Protein AF-A0A7W1S9Y1-F1 (afdb_monomer_lite)

Structure (mmCIF, N/CA/C/O backbone):
data_AF-A0A7W1S9Y1-F1
#
_entry.id   AF-A0A7W1S9Y1-F1
#
loop_
_atom_site.group_PDB
_atom_site.id
_atom_site.type_symbol
_atom_site.label_atom_id
_atom_site.label_alt_id
_atom_site.label_comp_id
_atom_site.label_asym_id
_atom_site.label_entity_id
_atom_site.label_seq_id
_atom_site.pdbx_PDB_ins_code
_atom_site.Cartn_x
_atom_site.Cartn_y
_atom_site.Cartn_z
_atom_site.occupancy
_atom_site.B_iso_or_equiv
_atom_site.auth_seq_id
_atom_site.auth_comp_id
_atom_site.auth_asym_id
_atom_site.auth_atom_id
_atom_site.pdbx_PDB_model_num
ATOM 1 N N . MET A 1 1 ? -2.253 -10.897 -24.417 1.00 42.81 1 MET A N 1
ATOM 2 C CA . MET A 1 1 ? -2.066 -10.918 -22.951 1.00 42.81 1 MET A CA 1
ATOM 3 C C . MET A 1 1 ? -1.771 -12.359 -22.572 1.00 42.81 1 MET A C 1
ATOM 5 O O . MET A 1 1 ? -2.702 -13.146 -22.474 1.00 42.81 1 MET A O 1
ATOM 9 N N . ASN A 1 2 ? -0.495 -12.743 -22.496 1.00 48.94 2 ASN A N 1
ATOM 10 C CA . ASN A 1 2 ? -0.134 -14.096 -22.066 1.00 48.94 2 ASN A CA 1
ATOM 11 C C . ASN A 1 2 ? -0.454 -14.194 -20.573 1.00 48.94 2 ASN A C 1
ATOM 13 O O . ASN A 1 2 ? 0.008 -13.356 -19.801 1.00 48.94 2 ASN A O 1
ATOM 17 N N . GLY A 1 3 ? -1.317 -15.138 -20.197 1.00 55.81 3 GLY A N 1
ATOM 18 C CA . GLY A 1 3 ? -1.764 -15.305 -18.818 1.00 55.81 3 GLY A CA 1
ATOM 19 C C . GLY A 1 3 ? -0.576 -15.536 -17.891 1.00 55.81 3 GLY A C 1
ATOM 20 O O . GLY A 1 3 ? 0.259 -16.398 -18.161 1.00 55.81 3 GLY A O 1
ATOM 21 N N . LEU A 1 4 ? -0.503 -14.747 -16.819 1.00 62.75 4 LEU A N 1
ATOM 22 C CA . LEU A 1 4 ? 0.450 -14.940 -15.731 1.00 62.75 4 LEU A CA 1
ATOM 23 C C . LEU A 1 4 ? 0.306 -16.373 -15.212 1.00 62.75 4 LEU A C 1
ATOM 25 O O . LEU A 1 4 ? -0.732 -16.749 -14.668 1.00 62.75 4 LEU A O 1
ATOM 29 N N . THR A 1 5 ? 1.340 -17.184 -15.397 1.00 80.38 5 THR A N 1
ATOM 30 C CA . THR A 1 5 ? 1.395 -18.509 -14.777 1.00 80.38 5 THR A CA 1
ATOM 31 C C . THR A 1 5 ? 1.636 -18.348 -13.276 1.00 80.38 5 THR A C 1
ATOM 33 O O . THR A 1 5 ? 2.284 -17.397 -12.837 1.00 80.38 5 THR A O 1
ATOM 36 N N . LEU A 1 6 ? 1.133 -19.281 -12.464 1.00 75.25 6 LEU A N 1
ATOM 37 C CA . LEU A 1 6 ? 1.288 -19.251 -11.000 1.00 75.25 6 LEU A CA 1
ATOM 38 C C . LEU A 1 6 ? 2.767 -19.122 -10.586 1.00 75.25 6 LEU A C 1
ATOM 40 O O . LEU A 1 6 ? 3.103 -18.385 -9.661 1.00 75.25 6 LEU A O 1
ATOM 44 N N . GLN A 1 7 ? 3.659 -19.752 -11.354 1.00 78.44 7 GLN A N 1
ATOM 45 C CA . GLN A 1 7 ? 5.107 -19.660 -11.182 1.00 78.44 7 GLN A CA 1
ATOM 46 C C . GLN A 1 7 ? 5.647 -18.233 -11.393 1.00 78.44 7 GLN A C 1
ATOM 48 O O . GLN A 1 7 ? 6.516 -17.789 -10.646 1.00 78.44 7 GLN A O 1
ATOM 53 N N . GLN A 1 8 ? 5.119 -17.494 -12.376 1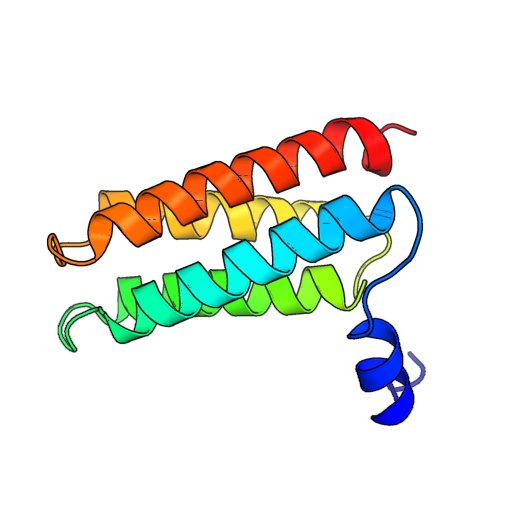.00 73.44 8 GLN A N 1
ATOM 54 C CA . GLN A 1 8 ? 5.502 -16.102 -12.637 1.00 73.44 8 GLN A CA 1
ATOM 55 C C . GLN A 1 8 ? 5.029 -15.173 -11.516 1.00 73.44 8 GLN A C 1
ATOM 57 O O . GLN A 1 8 ? 5.798 -14.327 -11.064 1.00 73.44 8 GLN A O 1
ATOM 62 N N . VAL A 1 9 ? 3.811 -15.382 -11.004 1.00 76.81 9 VAL A N 1
ATOM 63 C CA . VAL A 1 9 ? 3.291 -14.638 -9.844 1.00 76.81 9 VAL A CA 1
ATOM 64 C C . VAL A 1 9 ? 4.191 -14.852 -8.627 1.00 76.81 9 VAL A C 1
ATOM 66 O O . VAL A 1 9 ? 4.633 -13.886 -8.012 1.00 76.81 9 VAL A O 1
ATOM 69 N N . LEU A 1 10 ? 4.538 -16.107 -8.328 1.00 77.81 10 LEU A N 1
ATOM 70 C CA . LEU A 1 10 ? 5.474 -16.455 -7.254 1.00 77.81 10 LEU A CA 1
ATOM 71 C C . LEU A 1 10 ? 6.852 -15.811 -7.445 1.00 77.81 10 LEU A C 1
ATOM 73 O O . LEU A 1 10 ? 7.436 -15.326 -6.479 1.00 77.81 10 LEU A O 1
ATOM 77 N N . SER A 1 11 ? 7.358 -15.749 -8.678 1.00 77.44 11 SER A N 1
ATOM 78 C CA . SER A 1 11 ? 8.650 -15.113 -8.954 1.00 77.44 11 SER A CA 1
ATOM 79 C C . SER A 1 11 ? 8.624 -13.590 -8.772 1.00 77.44 11 SER A C 1
ATOM 81 O O . SER A 1 11 ? 9.583 -13.023 -8.259 1.00 77.44 11 SER A O 1
ATOM 83 N N . HIS A 1 12 ? 7.517 -12.921 -9.113 1.00 76.38 12 HIS A N 1
ATOM 84 C CA . HIS A 1 12 ? 7.346 -11.481 -8.881 1.00 76.38 12 HIS A CA 1
ATOM 85 C C . HIS A 1 12 ? 7.083 -11.146 -7.408 1.00 76.38 12 HIS A C 1
ATOM 87 O O . HIS A 1 12 ? 7.416 -10.049 -6.959 1.00 76.38 12 HIS A O 1
ATOM 93 N N . LEU A 1 13 ? 6.530 -12.092 -6.645 1.00 77.81 13 LEU A N 1
ATOM 94 C CA . LEU A 1 13 ? 6.390 -11.996 -5.191 1.00 77.81 13 LEU A CA 1
ATOM 95 C C . LEU A 1 13 ? 7.727 -12.162 -4.454 1.00 77.81 13 LEU A C 1
ATOM 97 O O . LEU A 1 13 ? 7.805 -11.852 -3.270 1.00 77.81 13 LEU A O 1
ATOM 101 N N . ALA A 1 14 ? 8.800 -12.611 -5.105 1.00 82.81 14 ALA A N 1
ATOM 102 C CA . ALA A 1 14 ? 10.114 -12.570 -4.478 1.00 82.81 14 ALA A CA 1
ATOM 103 C C . ALA A 1 14 ? 10.593 -11.106 -4.324 1.00 82.81 14 ALA A C 1
ATOM 105 O O . ALA A 1 14 ? 10.273 -10.245 -5.159 1.00 82.81 14 ALA A O 1
ATOM 106 N N . PRO A 1 15 ? 11.340 -10.778 -3.255 1.00 81.69 15 PRO A N 1
ATOM 107 C CA . PRO A 1 15 ? 11.979 -9.474 -3.135 1.00 81.69 15 PRO A CA 1
ATOM 108 C C . PRO A 1 15 ? 12.982 -9.275 -4.278 1.00 81.69 15 PRO A C 1
ATOM 110 O O . PRO A 1 15 ? 13.862 -10.104 -4.514 1.00 81.69 15 PRO A O 1
ATOM 113 N N . ARG A 1 16 ? 12.830 -8.164 -4.999 1.00 86.69 16 ARG A N 1
ATOM 114 C CA . ARG A 1 16 ? 13.715 -7.730 -6.082 1.00 86.69 16 ARG A CA 1
ATOM 115 C C . ARG A 1 16 ? 15.014 -7.174 -5.493 1.00 86.69 16 ARG A C 1
ATOM 117 O O . ARG A 1 16 ? 15.084 -6.824 -4.319 1.00 86.69 16 ARG A O 1
ATOM 124 N N . SER A 1 17 ? 16.059 -7.067 -6.309 1.00 85.25 17 SER A N 1
ATOM 125 C CA . SER A 1 17 ? 17.358 -6.522 -5.888 1.00 85.25 17 SER A CA 1
ATOM 126 C C . SER A 1 17 ? 17.517 -5.035 -6.239 1.00 85.25 17 SER A C 1
ATOM 128 O O . SER A 1 17 ? 16.817 -4.502 -7.103 1.00 85.25 17 SER A O 1
ATOM 130 N N . GLY A 1 18 ? 18.471 -4.361 -5.587 1.00 84.56 18 GLY A N 1
ATOM 131 C CA . GLY A 1 18 ? 18.805 -2.957 -5.852 1.00 84.56 18 GLY A CA 1
ATOM 132 C C . GLY A 1 18 ? 17.752 -1.978 -5.323 1.00 84.56 18 GLY A C 1
ATOM 133 O O . GLY A 1 18 ? 17.146 -2.217 -4.282 1.00 84.56 18 GLY A O 1
ATOM 134 N N . ILE A 1 19 ? 17.512 -0.877 -6.045 1.00 81.94 19 ILE A N 1
ATOM 135 C CA . ILE A 1 19 ? 16.533 0.150 -5.637 1.00 81.94 19 ILE A CA 1
ATOM 136 C C . ILE A 1 19 ? 15.095 -0.392 -5.566 1.00 81.94 19 ILE A C 1
ATOM 138 O O . ILE A 1 19 ? 14.284 0.088 -4.780 1.00 81.94 19 ILE A O 1
ATOM 142 N N . ASN A 1 20 ? 14.799 -1.459 -6.312 1.00 85.69 20 ASN A N 1
ATOM 143 C CA . ASN A 1 20 ? 13.495 -2.120 -6.296 1.00 85.69 20 ASN A CA 1
ATOM 144 C C . ASN A 1 20 ? 13.200 -2.838 -4.971 1.00 85.69 20 ASN A C 1
ATOM 146 O O . ASN A 1 20 ? 12.032 -3.010 -4.627 1.00 85.69 20 ASN A O 1
ATOM 150 N N . LEU A 1 21 ? 14.233 -3.195 -4.197 1.00 88.44 21 LEU A N 1
ATOM 151 C CA . LEU A 1 21 ? 14.062 -3.765 -2.859 1.00 88.44 21 LEU A CA 1
ATOM 152 C C . LEU A 1 21 ? 13.406 -2.762 -1.904 1.00 88.44 21 LEU A C 1
ATOM 154 O O . LEU A 1 21 ? 12.563 -3.136 -1.095 1.00 88.44 21 LEU A O 1
ATOM 158 N N . PHE A 1 22 ? 13.770 -1.482 -2.013 1.00 89.88 22 PHE A N 1
ATOM 159 C CA . PHE A 1 22 ? 13.177 -0.421 -1.201 1.00 89.88 22 PHE A CA 1
ATOM 160 C C . PHE A 1 22 ? 11.669 -0.302 -1.464 1.00 89.88 22 PHE A C 1
ATOM 162 O O . PHE A 1 22 ? 10.878 -0.273 -0.522 1.00 89.88 22 PHE A O 1
ATOM 169 N N . TYR A 1 23 ? 11.265 -0.320 -2.739 1.00 91.25 23 TYR A N 1
ATOM 170 C CA . TYR A 1 23 ? 9.852 -0.327 -3.123 1.00 91.25 23 TYR A CA 1
ATOM 171 C C . TYR A 1 23 ? 9.122 -1.576 -2.625 1.00 91.25 23 TYR A C 1
ATOM 173 O O . TYR A 1 23 ? 8.006 -1.461 -2.126 1.00 91.25 23 TYR A O 1
ATOM 181 N N . ASP A 1 24 ? 9.750 -2.751 -2.706 1.00 92.94 24 ASP A N 1
ATOM 182 C CA . ASP A 1 24 ? 9.162 -4.002 -2.219 1.00 92.94 24 ASP A CA 1
ATOM 183 C C . ASP A 1 24 ? 8.922 -3.986 -0.709 1.00 92.94 24 ASP A C 1
ATOM 185 O O . ASP A 1 24 ? 7.847 -4.373 -0.257 1.00 92.94 24 ASP A O 1
ATOM 189 N N . ILE A 1 25 ? 9.885 -3.491 0.074 1.00 93.44 25 ILE A N 1
ATOM 190 C CA . ILE A 1 25 ? 9.738 -3.359 1.529 1.00 93.44 25 ILE A CA 1
ATOM 191 C C . ILE A 1 25 ? 8.563 -2.436 1.863 1.00 93.44 25 ILE A C 1
ATOM 193 O O . ILE A 1 25 ? 7.727 -2.792 2.693 1.00 93.44 25 ILE A O 1
ATOM 197 N N . LEU A 1 26 ? 8.463 -1.279 1.202 1.00 94.75 26 LEU A N 1
ATOM 198 C CA . LEU A 1 26 ? 7.345 -0.359 1.411 1.00 94.75 26 LEU A CA 1
ATOM 199 C C . LEU A 1 26 ? 6.004 -1.002 1.048 1.00 94.75 26 LEU A C 1
ATOM 201 O O . LEU A 1 26 ? 5.070 -0.923 1.841 1.00 94.75 26 LEU A O 1
ATOM 205 N N . LEU A 1 27 ? 5.916 -1.679 -0.101 1.00 95.56 27 LEU A N 1
ATOM 206 C CA . LEU A 1 27 ? 4.696 -2.368 -0.531 1.00 95.56 27 LEU A CA 1
ATOM 207 C C . LEU A 1 27 ? 4.263 -3.448 0.462 1.00 95.56 27 LEU A C 1
ATOM 209 O O . LEU A 1 27 ? 3.075 -3.546 0.763 1.00 95.56 27 LEU A O 1
ATOM 213 N N . TYR A 1 28 ? 5.201 -4.224 1.012 1.00 95.25 28 TYR A N 1
ATOM 214 C CA . TYR A 1 28 ? 4.875 -5.222 2.030 1.00 95.25 28 TYR A CA 1
ATOM 215 C C . TYR A 1 28 ? 4.382 -4.599 3.331 1.00 95.25 28 TYR A C 1
ATOM 217 O O . TYR A 1 28 ? 3.421 -5.100 3.914 1.00 95.25 28 TYR A O 1
ATOM 225 N N . LEU A 1 29 ? 4.997 -3.501 3.777 1.00 96.31 29 LEU A N 1
ATOM 226 C CA . LEU A 1 29 ? 4.542 -2.795 4.972 1.00 96.31 29 LEU A CA 1
ATOM 227 C C . LEU A 1 29 ? 3.137 -2.219 4.779 1.00 96.31 29 LEU A C 1
ATOM 229 O O . LEU A 1 29 ? 2.286 -2.430 5.639 1.00 96.31 29 LEU A O 1
ATOM 233 N N . ILE A 1 30 ? 2.881 -1.554 3.648 1.00 96.62 30 ILE A N 1
ATOM 234 C CA . ILE A 1 30 ? 1.560 -1.005 3.305 1.00 96.62 30 ILE A CA 1
ATOM 235 C C . ILE A 1 30 ? 0.521 -2.128 3.279 1.00 96.62 30 ILE A C 1
ATOM 237 O O . ILE A 1 30 ? -0.485 -2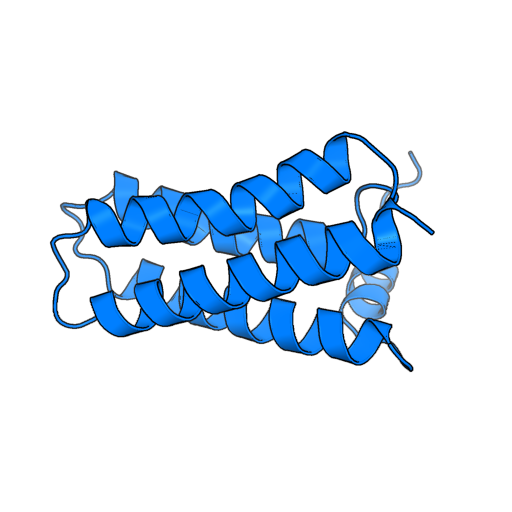.052 3.977 1.00 96.62 30 ILE A O 1
ATOM 241 N N . PHE A 1 31 ? 0.805 -3.218 2.560 1.00 97.00 31 PHE A N 1
ATOM 242 C CA . PHE A 1 31 ? -0.092 -4.367 2.457 1.00 97.00 31 PHE A CA 1
ATOM 243 C C . PHE A 1 31 ? -0.463 -4.954 3.825 1.00 97.00 31 PHE A C 1
ATOM 245 O O . PHE A 1 31 ? -1.643 -5.152 4.117 1.00 97.00 31 PHE A O 1
ATOM 252 N N . ILE A 1 32 ? 0.529 -5.220 4.681 1.00 96.75 32 ILE A N 1
ATOM 253 C CA . ILE A 1 32 ? 0.286 -5.800 6.008 1.00 96.75 32 ILE A CA 1
ATOM 254 C C . ILE A 1 32 ? -0.494 -4.818 6.887 1.00 96.75 32 ILE A C 1
ATOM 256 O O . ILE A 1 32 ? -1.438 -5.226 7.564 1.00 96.75 32 ILE A O 1
ATOM 260 N N . LEU A 1 33 ? -0.133 -3.534 6.880 1.00 95.88 33 LEU A N 1
ATOM 261 C CA . LEU A 1 33 ? -0.810 -2.525 7.693 1.00 95.88 33 LEU A CA 1
ATOM 262 C C . LEU A 1 33 ? -2.260 -2.324 7.259 1.00 95.88 33 LEU A C 1
ATOM 264 O O . LEU A 1 33 ? -3.135 -2.280 8.121 1.00 95.88 33 LEU A O 1
ATOM 268 N N . ASP A 1 34 ? -2.528 -2.262 5.956 1.00 95.38 34 ASP A N 1
ATOM 269 C CA . ASP A 1 34 ? -3.882 -2.131 5.423 1.00 95.38 34 ASP A CA 1
ATOM 270 C C . ASP A 1 34 ? -4.728 -3.371 5.714 1.00 95.38 34 ASP A C 1
ATOM 272 O O . ASP A 1 34 ? -5.898 -3.236 6.073 1.00 95.38 34 ASP A O 1
ATOM 276 N N . LEU A 1 35 ? -4.143 -4.574 5.667 1.00 95.62 35 LEU A N 1
ATOM 277 C CA . LEU A 1 35 ? -4.832 -5.794 6.091 1.00 95.62 35 LEU A CA 1
ATOM 278 C C . LEU A 1 35 ? -5.166 -5.779 7.584 1.00 95.62 35 LEU A C 1
ATOM 280 O O . LEU A 1 35 ? -6.312 -6.027 7.959 1.00 95.62 35 LEU A O 1
ATOM 284 N N . VAL A 1 36 ? -4.197 -5.474 8.450 1.00 93.94 36 VAL A N 1
ATOM 285 C CA . VAL A 1 36 ? -4.440 -5.407 9.900 1.00 93.94 36 VAL A CA 1
ATOM 286 C C . VAL A 1 36 ? -5.473 -4.324 10.213 1.00 93.94 36 VAL A C 1
ATOM 288 O O . VAL A 1 36 ? -6.370 -4.531 11.032 1.00 93.94 36 VAL A O 1
ATOM 291 N N . PHE A 1 37 ? -5.397 -3.181 9.536 1.00 92.88 37 PHE A N 1
ATOM 292 C CA . PHE A 1 37 ? -6.338 -2.086 9.711 1.00 92.88 37 PHE A CA 1
ATOM 293 C C . PHE A 1 37 ? -7.745 -2.437 9.214 1.00 92.88 37 PHE A C 1
ATOM 295 O O . PHE A 1 37 ? -8.715 -2.082 9.888 1.00 92.88 37 PHE A O 1
ATOM 302 N N . MET A 1 38 ? -7.856 -3.168 8.099 1.00 94.31 38 MET A N 1
ATOM 303 C CA . MET A 1 38 ? -9.104 -3.714 7.558 1.00 94.31 38 MET A CA 1
ATOM 304 C C . MET A 1 38 ? -9.766 -4.667 8.558 1.00 94.31 38 MET A C 1
ATOM 306 O O . MET A 1 38 ? -10.928 -4.467 8.906 1.00 94.31 38 MET A O 1
ATOM 310 N N . PHE A 1 39 ? -9.031 -5.662 9.063 1.00 93.25 39 PHE A N 1
ATOM 311 C CA . PHE A 1 39 ? -9.555 -6.619 10.045 1.00 93.25 39 PHE A CA 1
ATOM 312 C C . PHE A 1 39 ? -9.834 -5.987 11.416 1.00 93.25 39 PHE A C 1
ATOM 314 O O . PHE A 1 39 ? -10.629 -6.511 12.191 1.00 93.25 39 PHE A O 1
ATOM 321 N N . GLY A 1 40 ? -9.210 -4.846 11.716 1.00 90.44 40 GLY A N 1
ATOM 322 C CA . GLY A 1 40 ? -9.472 -4.062 12.919 1.00 90.44 40 GLY A CA 1
ATOM 323 C C . GLY A 1 40 ? -10.730 -3.186 12.860 1.00 90.44 40 GLY A C 1
ATOM 324 O O . GLY A 1 40 ? -11.101 -2.591 13.878 1.00 90.44 40 GLY A O 1
ATOM 325 N N . GLN A 1 41 ? -11.381 -3.056 11.698 1.00 90.19 41 GLN A N 1
ATOM 326 C CA . GLN A 1 41 ? -12.644 -2.325 11.583 1.00 90.19 41 GLN A CA 1
ATOM 327 C C . GLN A 1 41 ? -13.807 -3.133 12.180 1.00 90.19 41 GLN A C 1
ATOM 329 O O . GLN A 1 41 ? -13.827 -4.356 12.156 1.00 90.19 41 GLN A O 1
ATOM 334 N N . SER A 1 42 ? -14.816 -2.432 12.703 1.00 84.88 42 SER A N 1
ATOM 335 C CA . SER A 1 42 ? -16.078 -3.053 13.135 1.00 84.88 42 SER A CA 1
ATOM 336 C C . SER A 1 42 ? -16.990 -3.304 11.932 1.00 84.88 42 SER A C 1
ATOM 338 O O . SER A 1 42 ? -17.025 -2.471 11.029 1.00 84.88 42 SER A O 1
ATOM 340 N N . ASP A 1 43 ? -17.809 -4.359 11.977 1.00 78.12 43 ASP A N 1
ATOM 341 C CA . ASP A 1 43 ? -18.769 -4.747 10.924 1.00 78.12 43 ASP A CA 1
ATOM 342 C C . ASP A 1 43 ? -19.680 -3.609 10.432 1.00 78.12 43 ASP A C 1
ATOM 344 O O . ASP A 1 43 ? -20.110 -3.592 9.281 1.00 78.12 43 ASP A O 1
ATOM 348 N N . LYS A 1 44 ? -19.939 -2.604 11.280 1.00 83.19 44 LYS A N 1
ATOM 349 C CA . LYS A 1 44 ? -20.743 -1.416 10.939 1.00 83.19 44 LYS A CA 1
ATOM 350 C C . LYS A 1 44 ? -20.029 -0.427 10.009 1.00 83.19 44 LYS A C 1
ATOM 352 O O . LYS A 1 44 ? -20.642 0.547 9.581 1.00 83.19 44 LYS A O 1
ATOM 357 N N . GLN A 1 45 ? -18.740 -0.621 9.741 1.00 88.06 45 GLN A N 1
ATOM 358 C CA . GLN A 1 45 ? -17.919 0.257 8.910 1.00 88.06 45 GLN A CA 1
ATOM 359 C C . GLN A 1 45 ? -17.488 -0.444 7.617 1.00 88.06 45 GLN A C 1
ATOM 361 O O . GLN A 1 45 ? -16.341 -0.377 7.199 1.00 88.06 45 GLN A O 1
ATOM 366 N N . THR A 1 46 ? -18.427 -1.102 6.941 1.00 90.31 46 THR A N 1
ATOM 367 C CA . THR A 1 46 ? -18.155 -1.871 5.717 1.00 90.31 46 THR A CA 1
ATOM 368 C C . THR A 1 46 ? -17.412 -1.061 4.650 1.00 90.31 46 THR A C 1
ATOM 370 O O . THR A 1 46 ? -16.510 -1.583 4.005 1.00 90.31 46 THR A O 1
ATOM 373 N N . ILE A 1 47 ? -17.729 0.231 4.496 1.00 92.19 47 ILE A N 1
ATOM 374 C CA . ILE A 1 47 ? -17.045 1.110 3.534 1.00 92.19 47 ILE A CA 1
ATOM 375 C C . ILE A 1 47 ? -15.558 1.264 3.883 1.00 92.19 47 ILE A C 1
ATOM 377 O O . ILE A 1 47 ? -14.716 1.145 2.996 1.00 92.19 47 ILE A O 1
ATOM 381 N N . THR A 1 48 ? -15.210 1.482 5.158 1.00 92.44 48 THR A N 1
ATOM 382 C CA . THR A 1 48 ? -13.801 1.620 5.565 1.00 92.44 48 THR A CA 1
ATOM 383 C C . THR A 1 48 ? -13.046 0.315 5.390 1.00 92.44 48 THR A C 1
ATOM 385 O O . THR A 1 48 ? -11.914 0.333 4.915 1.00 92.44 48 THR A O 1
ATOM 388 N N . THR A 1 49 ? -13.689 -0.810 5.703 1.00 93.81 49 THR A N 1
ATOM 389 C CA . THR A 1 49 ? -13.141 -2.149 5.481 1.00 93.81 49 THR A CA 1
ATOM 390 C C . THR A 1 49 ? -12.855 -2.388 3.999 1.00 93.81 49 THR A C 1
ATOM 392 O O . THR A 1 49 ? -11.747 -2.783 3.651 1.00 93.81 49 THR A O 1
ATOM 395 N N . ILE A 1 50 ? -13.810 -2.091 3.111 1.00 94.44 50 ILE A N 1
ATOM 396 C CA . ILE A 1 50 ? -13.638 -2.270 1.662 1.00 94.44 50 ILE A CA 1
ATOM 397 C C . ILE A 1 50 ? -12.526 -1.369 1.126 1.00 94.44 50 ILE A C 1
ATOM 399 O O . ILE A 1 50 ? -11.717 -1.818 0.325 1.00 94.44 50 ILE A O 1
ATOM 403 N N . MET A 1 51 ? -12.458 -0.112 1.560 1.00 95.12 51 MET A N 1
ATOM 404 C CA . MET A 1 51 ? -11.426 0.818 1.097 1.00 95.12 51 MET A CA 1
ATOM 405 C C . MET A 1 51 ? -10.025 0.426 1.588 1.00 95.12 51 MET A C 1
ATOM 407 O O . MET A 1 51 ? -9.080 0.503 0.808 1.00 95.12 51 MET A O 1
ATOM 411 N N . ALA A 1 52 ? -9.888 -0.038 2.836 1.00 94.44 52 ALA A N 1
ATOM 412 C CA . ALA A 1 52 ? -8.624 -0.565 3.358 1.00 94.44 52 ALA A CA 1
ATOM 413 C C . ALA A 1 52 ? -8.210 -1.852 2.623 1.00 94.44 52 ALA A C 1
ATOM 415 O O . ALA A 1 52 ? -7.075 -1.974 2.173 1.00 94.44 52 ALA A O 1
ATOM 416 N N . GLY A 1 53 ? -9.151 -2.774 2.398 1.00 95.62 53 GLY A N 1
ATOM 417 C CA . GLY A 1 53 ? -8.914 -3.963 1.576 1.00 95.62 53 GLY A CA 1
ATOM 418 C C . GLY A 1 53 ? -8.566 -3.624 0.124 1.00 95.62 53 GLY A C 1
ATOM 419 O O . GLY A 1 53 ? -7.713 -4.270 -0.477 1.00 95.62 53 GLY A O 1
ATOM 420 N N . GLY A 1 54 ? -9.172 -2.574 -0.429 1.00 96.50 54 GLY A N 1
ATOM 421 C CA . GLY A 1 54 ? -8.856 -2.040 -1.750 1.00 96.50 54 GLY A CA 1
ATOM 422 C C . GLY A 1 54 ? -7.430 -1.500 -1.829 1.00 96.50 54 GLY A C 1
ATOM 423 O O . GLY A 1 54 ? -6.725 -1.806 -2.785 1.00 96.50 54 GLY A O 1
ATOM 424 N N . ALA A 1 55 ? -6.973 -0.763 -0.815 1.00 96.69 55 ALA A N 1
ATOM 425 C CA . ALA A 1 55 ? -5.590 -0.298 -0.727 1.00 96.69 55 ALA A CA 1
ATOM 426 C C . ALA A 1 55 ? -4.596 -1.474 -0.664 1.00 96.69 55 ALA A C 1
ATOM 428 O O . ALA A 1 55 ? -3.647 -1.515 -1.448 1.00 96.69 55 ALA A O 1
ATOM 429 N N . ALA A 1 56 ? -4.891 -2.493 0.152 1.00 97.06 56 ALA A N 1
ATOM 430 C CA . ALA A 1 56 ? -4.105 -3.726 0.200 1.00 97.06 56 ALA A CA 1
ATOM 431 C C . ALA A 1 56 ? -4.078 -4.451 -1.162 1.00 97.06 56 ALA A C 1
ATOM 433 O O . ALA A 1 56 ? -3.024 -4.898 -1.615 1.00 97.06 56 ALA A O 1
ATOM 434 N N . ALA A 1 57 ? -5.212 -4.535 -1.861 1.00 96.69 57 ALA A N 1
ATOM 435 C CA . ALA A 1 57 ? -5.274 -5.130 -3.194 1.00 96.69 57 ALA A CA 1
ATOM 436 C C . ALA A 1 57 ? -4.445 -4.335 -4.219 1.00 96.69 57 ALA A C 1
ATOM 438 O O . ALA A 1 57 ? -3.733 -4.931 -5.028 1.00 96.69 57 ALA A O 1
ATOM 439 N N . LEU A 1 58 ? -4.480 -3.000 -4.165 1.00 96.88 58 LEU A N 1
ATOM 440 C CA . LEU A 1 58 ? -3.652 -2.145 -5.019 1.00 96.88 58 LEU A CA 1
ATOM 441 C C . LEU A 1 58 ? -2.156 -2.327 -4.739 1.00 96.88 58 LEU A C 1
ATOM 443 O O . LEU A 1 58 ? -1.380 -2.344 -5.690 1.00 96.88 58 LEU A O 1
ATOM 447 N N . ALA A 1 59 ? -1.752 -2.549 -3.485 1.00 96.00 59 ALA A N 1
ATOM 448 C CA . ALA A 1 59 ? -0.364 -2.873 -3.150 1.00 96.00 59 ALA A CA 1
ATOM 449 C C . ALA A 1 59 ? 0.104 -4.175 -3.824 1.00 96.00 59 ALA A C 1
ATOM 451 O O . ALA A 1 59 ? 1.219 -4.243 -4.345 1.00 96.00 59 ALA A O 1
ATOM 452 N N . VAL A 1 60 ? -0.763 -5.191 -3.899 1.00 94.62 60 VAL A N 1
ATOM 453 C CA . VAL A 1 60 ? -0.472 -6.431 -4.639 1.00 94.62 60 VAL A CA 1
ATOM 454 C C . VAL A 1 60 ? -0.371 -6.161 -6.141 1.00 94.62 60 VAL A C 1
ATOM 456 O O . VAL A 1 60 ? 0.575 -6.616 -6.780 1.00 94.62 60 VAL A O 1
ATOM 459 N N . VAL A 1 61 ? -1.301 -5.389 -6.711 1.00 93.38 61 VAL A N 1
ATOM 460 C CA . VAL A 1 61 ? -1.268 -5.012 -8.136 1.00 93.38 61 VAL A CA 1
ATOM 461 C C . VAL A 1 61 ? 0.020 -4.256 -8.478 1.00 93.38 61 VAL A C 1
ATOM 463 O O . VAL A 1 61 ? 0.643 -4.547 -9.500 1.00 93.38 61 VAL A O 1
ATOM 466 N N . ALA A 1 62 ? 0.444 -3.329 -7.615 1.00 92.44 62 ALA A N 1
ATOM 467 C CA . ALA A 1 62 ? 1.699 -2.599 -7.754 1.00 92.44 62 ALA A CA 1
ATOM 468 C C . ALA A 1 62 ? 2.913 -3.534 -7.650 1.00 92.44 62 ALA A C 1
ATOM 470 O O . ALA A 1 62 ? 3.826 -3.445 -8.465 1.00 92.44 62 ALA A O 1
ATOM 471 N N . LYS A 1 63 ? 2.917 -4.478 -6.699 1.00 91.69 63 LYS A N 1
ATOM 472 C CA . LYS A 1 63 ? 4.016 -5.445 -6.529 1.00 91.69 63 LYS A CA 1
ATOM 473 C C . LYS A 1 63 ? 4.171 -6.388 -7.722 1.00 91.69 63 LYS A C 1
ATOM 475 O O . LYS A 1 63 ? 5.289 -6.758 -8.067 1.00 91.69 63 LYS A O 1
ATOM 480 N N . LEU A 1 64 ? 3.065 -6.782 -8.343 1.00 89.94 64 LEU A N 1
ATOM 481 C CA . LEU A 1 64 ? 3.074 -7.681 -9.496 1.00 89.94 64 LEU A CA 1
ATOM 482 C C . LEU A 1 64 ? 3.478 -6.990 -10.809 1.00 89.94 64 LEU A C 1
ATOM 484 O O . LEU A 1 64 ? 3.540 -7.676 -11.831 1.00 89.94 64 LEU A O 1
ATOM 488 N N . ASP A 1 65 ? 3.744 -5.676 -10.786 1.00 86.88 65 ASP A N 1
ATOM 489 C CA . ASP A 1 65 ? 4.052 -4.844 -11.956 1.00 86.88 65 ASP A CA 1
ATOM 490 C C . ASP A 1 65 ? 3.031 -5.053 -13.097 1.00 86.88 65 ASP A C 1
ATOM 492 O O . ASP A 1 65 ? 3.383 -5.142 -14.274 1.00 86.88 65 ASP A O 1
ATOM 496 N N . VAL A 1 66 ? 1.735 -5.150 -12.754 1.00 87.38 66 VAL A N 1
ATOM 497 C CA . VAL A 1 66 ? 0.651 -5.404 -13.731 1.00 87.38 66 VAL A CA 1
ATOM 498 C C . VAL A 1 66 ? 0.626 -4.342 -14.833 1.00 87.38 66 VAL A C 1
ATOM 500 O O . VAL A 1 66 ? 0.310 -4.630 -15.989 1.00 87.38 66 VAL A O 1
ATOM 503 N N . PHE A 1 67 ? 0.976 -3.109 -14.473 1.00 87.88 67 PHE A N 1
ATOM 504 C CA . PHE A 1 67 ? 1.102 -1.983 -15.382 1.00 87.88 67 PHE A CA 1
ATOM 505 C C . PHE A 1 67 ? 2.561 -1.549 -15.479 1.00 87.88 67 PHE A C 1
ATOM 507 O O . PHE A 1 67 ? 3.280 -1.525 -14.483 1.00 87.88 67 PHE A O 1
ATOM 514 N N . THR A 1 68 ? 2.994 -1.135 -16.671 1.00 85.81 68 THR A N 1
ATOM 515 C CA . THR A 1 68 ? 4.353 -0.615 -16.844 1.00 85.81 68 THR A CA 1
ATOM 516 C C . THR A 1 68 ? 4.545 0.670 -16.023 1.00 85.81 68 THR A C 1
ATOM 518 O O . THR A 1 68 ? 3.618 1.488 -15.966 1.00 85.81 68 THR A O 1
ATOM 521 N N . PRO A 1 69 ? 5.730 0.907 -15.423 1.00 83.81 69 PRO A N 1
ATOM 522 C CA . PRO A 1 69 ? 5.956 2.020 -14.492 1.00 83.81 69 PRO A CA 1
ATOM 523 C C . PRO A 1 69 ? 5.550 3.408 -15.008 1.00 83.81 69 PRO A C 1
ATOM 525 O O . PRO A 1 69 ? 5.068 4.234 -14.238 1.00 83.81 69 PRO A O 1
ATOM 528 N N . LYS A 1 70 ? 5.689 3.646 -16.319 1.00 85.88 70 LYS A N 1
ATOM 529 C CA . LYS A 1 70 ? 5.387 4.923 -16.991 1.00 85.88 70 LYS A CA 1
ATOM 530 C C . LYS A 1 70 ? 3.973 5.007 -17.576 1.00 85.88 70 LYS A C 1
ATOM 532 O O . LYS A 1 70 ? 3.643 5.976 -18.253 1.00 85.88 70 LYS A O 1
ATOM 537 N N . SER A 1 71 ? 3.138 3.996 -17.358 1.00 88.88 71 SER A N 1
ATOM 538 C CA . SER A 1 71 ? 1.759 3.999 -17.845 1.00 88.88 71 SER A CA 1
ATOM 539 C C . SER A 1 71 ? 0.825 4.772 -16.916 1.00 88.88 71 SER A C 1
ATOM 541 O O . SER A 1 71 ? 1.043 4.874 -15.708 1.00 88.88 71 SER A O 1
ATOM 543 N N . PHE A 1 72 ? -0.281 5.259 -17.479 1.00 88.19 72 PHE A N 1
ATOM 544 C CA . PHE A 1 72 ? -1.350 5.887 -16.704 1.00 88.19 72 PHE A CA 1
ATOM 545 C C . PHE A 1 72 ? -1.959 4.935 -15.657 1.00 88.19 72 PHE A C 1
ATOM 547 O O . PHE A 1 72 ? -2.316 5.369 -14.565 1.00 88.19 72 PHE A O 1
ATOM 554 N N . GLY A 1 73 ? -2.007 3.628 -15.947 1.00 90.75 73 GLY A N 1
ATOM 555 C CA . GLY A 1 73 ? -2.485 2.615 -15.001 1.00 90.75 73 GLY A CA 1
ATOM 556 C C . GLY A 1 73 ? -1.641 2.548 -13.726 1.00 90.75 73 GLY A C 1
ATOM 557 O O . GLY A 1 73 ? -2.195 2.543 -12.631 1.00 90.75 73 GLY A O 1
ATOM 558 N N . SER A 1 74 ? -0.311 2.599 -13.857 1.00 91.25 74 SER A N 1
ATOM 559 C CA . SER A 1 74 ? 0.612 2.658 -12.712 1.00 91.25 74 SER A CA 1
ATOM 560 C C . SER A 1 74 ? 0.350 3.887 -11.830 1.00 91.25 74 SER A C 1
ATOM 562 O O . SER A 1 74 ? 0.275 3.776 -10.606 1.00 91.25 74 SER A O 1
ATOM 564 N N . LEU A 1 75 ? 0.097 5.052 -12.444 1.00 91.50 75 LEU A N 1
ATOM 565 C CA . LEU A 1 75 ? -0.245 6.271 -11.707 1.00 91.50 75 LEU A CA 1
ATOM 566 C C . LEU A 1 75 ? -1.530 6.103 -10.888 1.00 91.50 75 LEU A C 1
ATOM 568 O O . LEU A 1 75 ? -1.548 6.470 -9.716 1.00 91.50 75 LEU A O 1
ATOM 572 N N . ILE A 1 76 ? -2.588 5.545 -11.488 1.00 94.25 76 ILE A N 1
ATOM 573 C CA . ILE A 1 76 ? -3.865 5.317 -10.797 1.00 94.25 76 ILE A CA 1
ATOM 574 C C . ILE A 1 76 ? -3.685 4.349 -9.628 1.00 94.25 76 ILE A C 1
ATOM 576 O O . ILE A 1 76 ? -4.193 4.618 -8.543 1.00 94.25 76 ILE A O 1
ATOM 580 N N . VAL A 1 77 ? -2.964 3.242 -9.830 1.00 95.75 77 VAL A N 1
ATOM 581 C CA . VAL A 1 77 ? -2.728 2.243 -8.778 1.00 95.75 77 VAL A CA 1
ATOM 582 C C . VAL A 1 77 ? -1.992 2.871 -7.599 1.00 95.75 77 VAL A C 1
ATOM 584 O O . VAL A 1 77 ? -2.459 2.781 -6.463 1.00 95.75 77 VAL A O 1
ATOM 587 N N . ASN A 1 78 ? -0.893 3.577 -7.866 1.00 95.00 78 ASN A N 1
ATOM 588 C CA . ASN A 1 78 ? -0.077 4.176 -6.815 1.00 95.00 78 ASN A CA 1
ATOM 589 C C . ASN A 1 78 ? -0.814 5.328 -6.111 1.00 95.00 78 ASN A C 1
ATOM 591 O O . ASN A 1 78 ? -0.744 5.449 -4.889 1.00 95.00 78 ASN A O 1
ATOM 595 N N . ALA A 1 79 ? -1.560 6.150 -6.857 1.00 95.06 79 ALA A N 1
ATOM 596 C CA . ALA A 1 79 ? -2.378 7.215 -6.283 1.00 95.06 79 ALA A CA 1
ATOM 597 C C . ALA A 1 79 ? -3.526 6.651 -5.436 1.00 95.06 79 ALA A C 1
ATOM 599 O O . ALA A 1 79 ? -3.778 7.145 -4.342 1.00 95.06 79 ALA A O 1
ATOM 600 N N . GLY A 1 80 ? -4.197 5.595 -5.903 1.00 95.94 80 GLY A N 1
ATOM 601 C CA . GLY A 1 80 ? -5.251 4.914 -5.155 1.00 95.94 80 GLY A CA 1
ATOM 602 C C . GLY A 1 80 ? -4.728 4.314 -3.853 1.00 95.94 80 GLY A C 1
ATOM 603 O O . GLY A 1 80 ? -5.329 4.519 -2.802 1.00 95.94 80 GLY A O 1
ATOM 604 N N . MET A 1 81 ? -3.565 3.661 -3.896 1.00 96.06 81 MET A N 1
ATOM 605 C CA . MET A 1 81 ? -2.906 3.110 -2.710 1.00 96.06 81 MET A CA 1
ATOM 606 C C . MET A 1 81 ? -2.532 4.189 -1.683 1.00 96.06 81 MET A C 1
ATOM 608 O O . MET A 1 81 ? -2.517 3.914 -0.490 1.00 96.06 81 MET A O 1
ATOM 612 N N . PHE A 1 82 ? -2.266 5.424 -2.114 1.00 95.50 82 PHE A N 1
ATOM 613 C CA . PHE A 1 82 ? -2.054 6.560 -1.214 1.00 95.50 82 PHE A CA 1
ATOM 614 C C . PHE A 1 82 ? -3.370 7.157 -0.684 1.00 95.50 82 PHE A C 1
ATOM 616 O O . PHE A 1 82 ? -3.534 7.350 0.522 1.00 95.50 82 PHE A O 1
ATOM 623 N N . ILE A 1 83 ? -4.323 7.446 -1.570 1.00 96.56 83 ILE A N 1
ATOM 624 C CA . ILE A 1 83 ? -5.548 8.184 -1.235 1.00 96.56 83 ILE A CA 1
ATOM 625 C C . ILE A 1 83 ? -6.496 7.344 -0.376 1.00 96.56 83 ILE A C 1
ATOM 627 O O . ILE A 1 83 ? -7.109 7.870 0.551 1.00 96.56 83 ILE A O 1
ATOM 631 N N . LEU A 1 84 ? -6.633 6.047 -0.662 1.00 95.69 84 LEU A N 1
ATOM 632 C CA . LEU A 1 84 ? -7.565 5.179 0.058 1.00 95.69 84 LEU A CA 1
ATOM 633 C C . LEU A 1 84 ? -7.274 5.101 1.565 1.00 95.69 84 LEU A C 1
ATOM 635 O O . LEU A 1 84 ? -8.174 5.454 2.327 1.00 95.69 84 LEU A O 1
ATOM 639 N N . PRO A 1 85 ? -6.072 4.723 2.042 1.00 93.12 85 PRO A N 1
ATOM 640 C CA . PRO A 1 85 ? -5.806 4.668 3.478 1.00 93.12 85 PRO A CA 1
ATOM 641 C C . PRO A 1 85 ? -5.939 6.047 4.136 1.00 93.12 85 PRO A C 1
ATOM 643 O O . PRO A 1 85 ? -6.466 6.139 5.246 1.00 93.12 85 PRO A O 1
ATOM 646 N N . LEU A 1 86 ? -5.579 7.132 3.437 1.00 95.25 86 LEU A N 1
ATOM 647 C CA . LEU A 1 86 ? -5.781 8.500 3.923 1.00 95.25 86 LEU A CA 1
ATOM 648 C C . LEU A 1 86 ? -7.269 8.812 4.169 1.00 95.25 86 LEU A C 1
ATOM 650 O O . LEU A 1 86 ? -7.633 9.315 5.234 1.00 95.25 86 LEU A O 1
ATOM 654 N N . LEU A 1 87 ? -8.140 8.478 3.212 1.00 94.50 87 LEU A N 1
ATOM 655 C CA . LEU A 1 87 ? -9.587 8.645 3.356 1.00 94.50 87 LEU A CA 1
ATOM 656 C C . LEU A 1 87 ? -10.141 7.775 4.483 1.00 94.50 87 LEU A C 1
ATOM 658 O O . LEU A 1 87 ? -10.914 8.263 5.309 1.00 94.50 87 LEU A O 1
ATOM 662 N N . VAL A 1 88 ? -9.722 6.507 4.551 1.00 92.62 88 VAL A N 1
ATOM 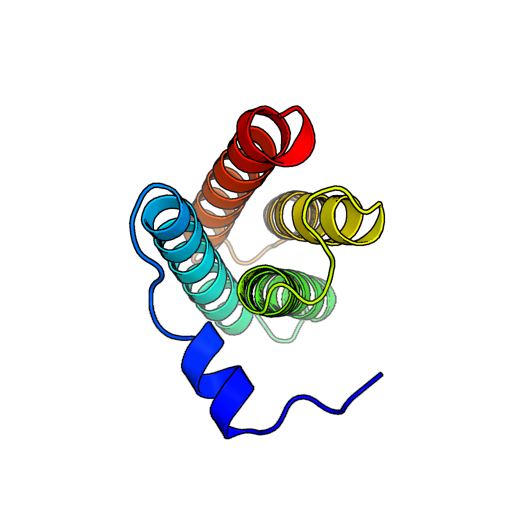663 C CA . VAL A 1 88 ? -10.192 5.568 5.574 1.00 92.62 88 VAL A CA 1
ATOM 664 C C . VAL A 1 88 ? -9.848 6.066 6.972 1.00 92.62 88 VAL A C 1
ATOM 666 O O . VAL A 1 88 ? -10.701 6.035 7.856 1.00 92.62 88 VAL A O 1
ATOM 669 N N . VAL A 1 89 ? -8.638 6.582 7.182 1.00 94.12 89 VAL A N 1
ATOM 670 C CA . VAL A 1 89 ? -8.230 7.181 8.460 1.00 94.12 89 VAL A CA 1
ATOM 671 C C . VAL A 1 89 ? -9.117 8.361 8.848 1.00 94.12 89 VAL A C 1
ATOM 673 O O . VAL A 1 89 ? -9.454 8.492 10.026 1.00 94.12 89 VAL A O 1
ATOM 676 N N . GLY A 1 90 ? -9.494 9.205 7.883 1.00 92.12 90 GLY A N 1
ATOM 677 C CA . GLY A 1 90 ? -10.327 10.384 8.120 1.00 92.12 90 GLY A CA 1
ATOM 678 C C . GLY A 1 90 ? -11.762 10.046 8.529 1.00 92.12 90 GLY A C 1
ATOM 679 O O . GLY A 1 90 ? -12.339 10.736 9.369 1.00 92.12 90 GLY A O 1
ATOM 680 N N . ILE A 1 91 ? -12.326 8.967 7.980 1.00 93.38 91 ILE A N 1
ATOM 681 C CA . ILE A 1 91 ? -13.731 8.589 8.209 1.00 93.38 91 ILE A CA 1
ATOM 682 C C . ILE A 1 91 ? -13.906 7.448 9.225 1.00 93.38 91 ILE A C 1
ATOM 684 O O . ILE A 1 91 ? -15.018 7.221 9.707 1.00 93.38 91 ILE A O 1
ATOM 688 N N . SER A 1 92 ? -12.834 6.726 9.574 1.00 92.12 92 SER A N 1
ATOM 689 C CA . SER A 1 92 ? -12.906 5.587 10.491 1.00 92.12 92 SER A CA 1
ATOM 690 C C . SER A 1 92 ? -13.185 6.021 11.931 1.00 92.12 92 SER A C 1
ATOM 692 O O . SER A 1 92 ? -12.564 6.917 12.515 1.00 92.12 92 SER A O 1
ATOM 694 N N . LYS A 1 93 ? -14.116 5.298 12.549 1.00 89.69 93 LYS A N 1
ATOM 695 C CA . LYS A 1 93 ? -14.468 5.403 13.967 1.00 89.69 93 LYS A CA 1
ATOM 696 C C . LYS A 1 93 ? -13.670 4.425 14.835 1.00 89.69 93 LYS A C 1
ATOM 698 O O . LYS A 1 93 ? -13.764 4.487 16.059 1.00 89.69 93 LYS A O 1
ATOM 703 N N . ALA A 1 94 ? -12.870 3.537 14.239 1.00 90.31 94 ALA A N 1
ATOM 704 C CA . ALA A 1 94 ? -12.103 2.517 14.953 1.00 90.31 94 ALA A CA 1
ATOM 705 C C . ALA A 1 94 ? -10.813 3.099 15.571 1.00 90.31 94 ALA A C 1
ATOM 707 O O . ALA A 1 94 ? -9.700 2.819 15.131 1.00 90.31 94 ALA A O 1
ATOM 708 N N . LYS A 1 95 ? -10.957 3.914 16.627 1.00 88.94 95 LYS A N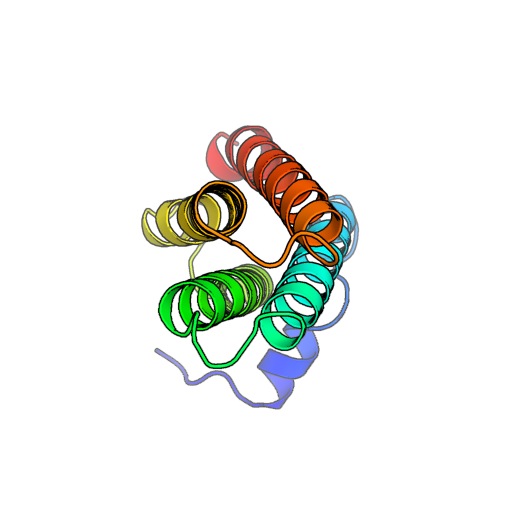 1
ATOM 709 C CA . LYS A 1 95 ? -9.856 4.688 17.241 1.00 88.94 95 LYS A CA 1
ATOM 710 C C . LYS A 1 95 ? -8.667 3.850 17.716 1.00 88.94 95 LYS A C 1
ATOM 712 O O . LYS A 1 95 ? -7.542 4.328 17.668 1.00 88.94 95 LYS A O 1
ATOM 717 N N . LYS A 1 96 ? -8.902 2.600 18.124 1.00 90.19 96 LYS A N 1
ATOM 718 C CA . LYS A 1 96 ? -7.842 1.689 18.589 1.00 90.19 96 LYS A CA 1
ATOM 719 C C . LYS A 1 96 ? -6.855 1.306 17.485 1.00 90.19 96 LYS A C 1
ATOM 721 O O . LYS A 1 96 ? -5.670 1.182 17.756 1.00 90.19 96 LYS A O 1
ATOM 726 N N . VAL A 1 97 ? -7.342 1.129 16.258 1.00 90.94 97 VAL A N 1
ATOM 727 C CA . VAL A 1 97 ? -6.525 0.711 15.105 1.00 90.94 97 VAL A CA 1
ATOM 728 C C . VAL A 1 97 ? -6.210 1.868 14.157 1.00 90.94 97 VAL A C 1
ATOM 730 O O . VAL A 1 97 ? -5.403 1.712 13.248 1.00 90.94 97 VAL A O 1
ATOM 733 N N . GLN A 1 98 ? -6.788 3.052 14.389 1.00 91.88 98 GLN A N 1
ATOM 734 C CA . GLN A 1 98 ? -6.546 4.263 13.599 1.00 91.88 98 GLN A CA 1
ATOM 735 C C . GLN A 1 98 ? -5.055 4.627 13.446 1.00 91.88 98 GLN A C 1
ATOM 737 O O . GLN A 1 98 ? -4.682 4.998 12.333 1.00 91.88 98 GLN A O 1
ATOM 742 N N . PRO A 1 99 ? -4.180 4.484 14.469 1.00 94.50 99 PRO A N 1
ATOM 743 C CA . PRO A 1 99 ? -2.750 4.749 14.295 1.00 94.50 99 PRO A CA 1
ATOM 744 C C . PRO A 1 99 ? -2.098 3.894 13.201 1.00 94.50 99 PRO A C 1
ATOM 746 O O . PRO A 1 99 ? -1.247 4.394 12.473 1.00 94.50 99 PRO A O 1
ATOM 749 N N . LEU A 1 100 ? -2.531 2.639 13.029 1.00 93.50 100 LEU A N 1
ATOM 750 C CA . LEU A 1 100 ? -2.019 1.764 11.969 1.00 93.50 100 LEU A CA 1
ATOM 751 C C . LEU A 1 100 ? -2.401 2.288 10.584 1.00 93.50 100 LEU A C 1
ATOM 753 O O . LEU A 1 100 ? -1.557 2.333 9.696 1.00 93.50 100 LEU A O 1
ATOM 757 N N . GLY A 1 101 ? -3.642 2.756 10.426 1.00 92.94 101 GLY A N 1
ATOM 758 C CA . GLY A 1 101 ? -4.085 3.399 9.190 1.00 92.94 101 GLY A CA 1
ATOM 759 C C . GLY A 1 101 ? -3.309 4.684 8.887 1.00 92.94 101 GLY A C 1
ATOM 760 O O . GLY A 1 101 ? -2.973 4.932 7.734 1.00 92.94 101 GLY A O 1
ATOM 761 N N . VAL A 1 102 ? -2.980 5.491 9.907 1.00 95.94 102 VAL A N 1
ATOM 762 C CA . VAL A 1 102 ? -2.162 6.710 9.733 1.00 95.94 102 VAL A CA 1
ATOM 763 C C . VAL A 1 102 ? -0.767 6.346 9.235 1.00 95.94 102 VAL A C 1
ATOM 765 O O . VAL A 1 102 ? -0.287 6.940 8.273 1.00 95.94 102 VAL A O 1
ATOM 768 N N . ILE A 1 103 ? -0.127 5.356 9.864 1.00 96.69 103 ILE A N 1
ATOM 769 C CA . ILE A 1 103 ? 1.197 4.879 9.450 1.00 96.69 103 ILE A CA 1
ATOM 770 C C . ILE A 1 103 ? 1.135 4.338 8.020 1.00 96.69 103 ILE A C 1
ATOM 772 O O . ILE A 1 103 ? 1.989 4.696 7.212 1.00 96.69 103 ILE A O 1
ATOM 776 N N . SER A 1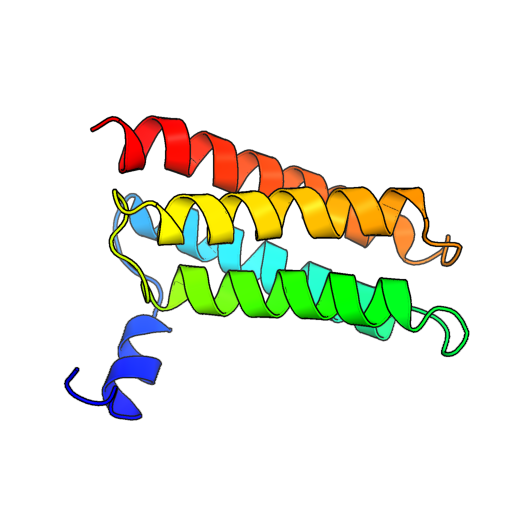 104 ? 0.106 3.550 7.687 1.00 96.12 104 SER A N 1
ATOM 777 C CA . SER A 1 104 ? -0.117 3.069 6.322 1.00 96.12 104 SER A CA 1
ATOM 778 C C . SER A 1 104 ? -0.202 4.235 5.337 1.00 96.12 104 SER A C 1
ATOM 780 O O . SER A 1 104 ? 0.602 4.312 4.418 1.00 96.12 104 SER A O 1
ATOM 782 N N . ALA A 1 105 ? -1.064 5.226 5.591 1.00 95.94 105 ALA A N 1
ATOM 783 C CA . ALA A 1 105 ? -1.226 6.387 4.716 1.00 95.94 105 ALA A CA 1
ATOM 784 C C . ALA A 1 105 ? 0.086 7.162 4.492 1.00 95.94 105 ALA A C 1
ATOM 786 O O . ALA A 1 105 ? 0.366 7.592 3.372 1.00 95.94 105 ALA A O 1
ATOM 787 N N . VAL A 1 106 ? 0.911 7.318 5.535 1.00 97.38 106 VAL A N 1
ATOM 788 C CA . VAL A 1 106 ? 2.232 7.958 5.426 1.00 97.38 106 VAL A CA 1
ATOM 789 C C . VAL A 1 106 ? 3.186 7.121 4.573 1.00 97.38 106 VAL A C 1
ATOM 791 O O . VAL A 1 106 ? 3.847 7.666 3.690 1.00 97.38 106 VAL A O 1
ATOM 794 N N . LEU A 1 107 ? 3.253 5.805 4.790 1.00 97.38 107 LEU A N 1
ATOM 795 C CA . LEU A 1 107 ? 4.103 4.915 3.995 1.00 97.38 107 LEU A CA 1
ATOM 796 C C . LEU A 1 107 ? 3.654 4.861 2.531 1.00 97.38 107 LEU A C 1
ATOM 798 O O . LEU A 1 107 ? 4.497 4.927 1.637 1.00 97.38 107 LEU A O 1
ATOM 802 N N . SER A 1 108 ? 2.347 4.827 2.272 1.00 96.50 108 SER A N 1
ATOM 803 C CA . SER A 1 108 ? 1.779 4.887 0.924 1.00 96.50 108 SER A CA 1
ATOM 804 C C . SER A 1 108 ? 2.098 6.203 0.225 1.00 96.50 108 SER A C 1
ATOM 806 O O . SER A 1 108 ? 2.413 6.203 -0.964 1.00 96.50 108 SER A O 1
ATOM 808 N N . ALA A 1 109 ? 2.083 7.323 0.954 1.00 96.44 109 ALA A N 1
ATOM 809 C CA . ALA A 1 109 ? 2.515 8.613 0.427 1.00 96.44 109 ALA A CA 1
ATOM 810 C C . ALA A 1 109 ? 4.002 8.587 0.049 1.00 96.44 109 ALA A C 1
ATOM 812 O O . ALA A 1 109 ? 4.363 8.971 -1.064 1.00 96.44 109 ALA A O 1
ATOM 813 N N . LEU A 1 110 ? 4.864 8.100 0.951 1.00 96.31 110 LEU A N 1
ATOM 814 C CA . LEU A 1 110 ? 6.301 7.969 0.699 1.00 96.31 110 LEU A CA 1
ATOM 815 C C . LEU A 1 110 ? 6.573 7.097 -0.526 1.00 96.31 110 LEU A C 1
ATOM 817 O O . LEU A 1 110 ? 7.360 7.489 -1.385 1.00 96.31 110 LEU A O 1
ATOM 821 N N . TYR A 1 111 ? 5.885 5.960 -0.641 1.00 95.38 111 TYR A N 1
ATOM 822 C CA . TYR A 1 111 ? 5.962 5.100 -1.814 1.00 95.38 111 TYR A CA 1
ATOM 823 C C . TYR A 1 111 ? 5.539 5.844 -3.086 1.00 95.38 111 TYR A C 1
ATOM 825 O O . TYR A 1 111 ? 6.302 5.879 -4.050 1.00 95.38 111 TYR A O 1
ATOM 833 N N . PHE A 1 112 ? 4.357 6.473 -3.086 1.00 95.44 112 PHE A N 1
ATOM 834 C CA . PHE A 1 112 ? 3.819 7.183 -4.248 1.00 95.44 112 PHE A CA 1
ATOM 835 C C . PHE A 1 112 ? 4.774 8.275 -4.732 1.0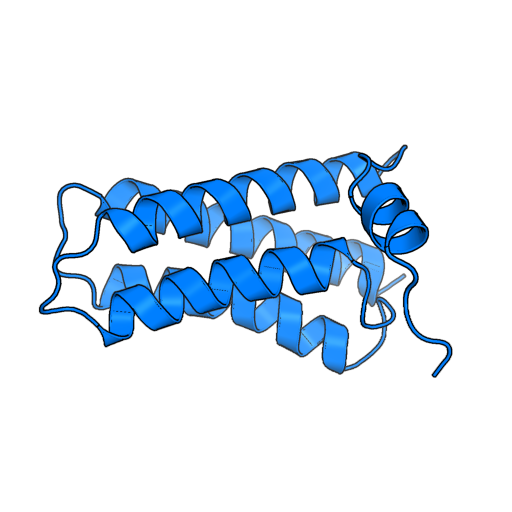0 95.44 112 PHE A C 1
ATOM 837 O O . PHE A 1 112 ? 5.131 8.302 -5.909 1.00 95.44 112 PHE A O 1
ATOM 844 N N . PHE A 1 113 ? 5.234 9.149 -3.834 1.00 94.44 113 PHE A N 1
ATOM 845 C CA . PHE A 1 113 ? 6.127 10.245 -4.202 1.00 94.44 113 PHE A CA 1
ATOM 846 C C . PHE A 1 113 ? 7.514 9.749 -4.618 1.00 94.44 113 PHE A C 1
ATOM 848 O O . PHE A 1 113 ? 8.068 10.274 -5.584 1.00 94.44 113 PHE A O 1
ATOM 855 N N . ALA A 1 114 ? 8.065 8.726 -3.956 1.00 91.88 114 ALA A N 1
ATOM 856 C CA . ALA A 1 114 ? 9.343 8.136 -4.350 1.00 91.88 114 ALA A CA 1
ATOM 857 C C . ALA A 1 114 ? 9.260 7.474 -5.732 1.00 91.88 114 ALA A C 1
ATOM 859 O O . ALA A 1 114 ? 10.156 7.653 -6.555 1.00 91.88 114 ALA A O 1
ATOM 860 N N . PHE A 1 115 ? 8.190 6.731 -6.013 1.00 90.44 115 PHE A N 1
ATOM 861 C CA . PHE A 1 115 ? 7.972 6.098 -7.312 1.00 90.44 115 PHE A CA 1
ATOM 862 C C . PHE A 1 115 ? 7.737 7.143 -8.409 1.00 90.44 115 PHE A C 1
ATOM 864 O O . PHE A 1 115 ? 8.338 7.082 -9.482 1.00 90.44 115 PHE A O 1
ATOM 871 N N . TRP A 1 116 ? 6.909 8.150 -8.127 1.00 89.00 116 TRP A N 1
ATOM 872 C CA . TRP A 1 116 ? 6.622 9.229 -9.066 1.00 89.00 116 TRP A CA 1
ATOM 873 C C . TRP A 1 116 ? 7.884 10.028 -9.421 1.00 89.00 116 TRP A C 1
ATOM 875 O O . TRP A 1 116 ? 8.155 10.264 -10.597 1.00 89.00 116 TRP A O 1
ATOM 885 N N . LEU A 1 117 ? 8.699 10.404 -8.428 1.00 88.00 117 LEU A N 1
ATOM 886 C CA . LEU A 1 117 ? 9.921 11.179 -8.659 1.00 88.00 117 LEU A CA 1
ATOM 887 C C . LEU A 1 117 ? 11.019 10.380 -9.365 1.00 88.00 117 LEU A C 1
ATOM 889 O O . LEU A 1 117 ? 11.673 10.929 -10.248 1.00 88.00 117 LEU A O 1
ATOM 893 N N . LEU A 1 118 ? 11.240 9.122 -8.973 1.00 86.19 118 LEU A N 1
ATOM 894 C CA . LEU A 1 118 ? 12.430 8.364 -9.378 1.00 86.19 118 LEU A CA 1
ATOM 895 C C . LEU A 1 118 ? 12.170 7.353 -10.498 1.00 86.19 118 LEU A C 1
ATOM 897 O O . LEU A 1 118 ? 13.077 7.053 -11.264 1.00 86.19 118 LEU A O 1
ATOM 901 N N . SER A 1 119 ? 10.957 6.809 -10.607 1.00 81.12 119 SER A N 1
ATOM 902 C CA . SER A 1 119 ? 10.639 5.742 -11.571 1.00 81.12 119 SER A CA 1
ATOM 903 C C . SER A 1 119 ? 9.735 6.212 -12.706 1.00 81.12 119 SER A C 1
ATOM 905 O O . SER A 1 119 ? 9.783 5.656 -13.801 1.00 81.12 119 SER A O 1
ATOM 907 N N . GLN A 1 120 ? 8.912 7.236 -12.468 1.00 72.31 120 GLN A N 1
ATOM 908 C CA . GLN A 1 120 ? 7.993 7.754 -13.481 1.00 72.31 120 GLN A CA 1
ATOM 909 C C . GLN A 1 120 ? 8.585 8.914 -14.301 1.00 72.31 120 GLN A C 1
ATOM 911 O O . GLN A 1 120 ? 8.181 9.106 -15.447 1.00 72.31 120 GLN A O 1
ATOM 916 N N . ARG A 1 121 ? 9.551 9.669 -13.748 1.00 62.84 121 ARG A N 1
ATOM 917 C CA . ARG A 1 121 ? 10.213 10.808 -14.426 1.00 62.84 121 ARG A CA 1
ATOM 918 C C . ARG A 1 121 ? 11.554 10.474 -15.094 1.00 62.84 121 ARG A C 1
ATOM 920 O O . ARG A 1 121 ? 11.995 11.261 -15.926 1.00 62.84 121 ARG A O 1
ATOM 927 N N . SER A 1 122 ? 12.200 9.365 -14.726 1.00 58.06 122 SER A N 1
ATOM 928 C CA . SER A 1 122 ? 13.414 8.825 -15.377 1.00 58.06 122 SER A CA 1
ATOM 929 C C . SER A 1 122 ? 13.017 7.848 -16.466 1.00 58.06 122 SER A C 1
ATOM 931 O O . SER A 1 122 ? 13.440 7.954 -17.635 1.00 58.06 122 SER A O 1
#

Foldseek 3Di:
DPDQDPVLLVVLLDQDDDPSNVLNVLLVLLLVLLVVLLVLADPVPVVLNVLSVLLNVLSSCQSSCVDPLQDPVVLCSLVSNQVSLVVSLVPGPSVVSSVSSVVSNVSSVVSNVCSCVPVNVD

Radius of gyration: 14.59 Å; chains: 1; bounding box: 40×31×42 Å

Sequence (122 aa):
MNGLTLQQVLSHLAPRSGINLFYDILLYLIFILDLVFMFGQSDKQTITTIMAGGAAALAVVAKLDVFTPKSFGSLIVNAGMFILPLLVVGISKAKKVQPLGVISAVLSALYFFAFWLLSQRS

Secondary structure (DSSP, 8-state):
-----HHHHHHHTSPPSTHHHHHHHHHHHHHHHHHHHHHTS-GGGHHHHHHHHHHHHHHHHHHTT-S-TTSHHHHHHHHHHHHHHHHHHHH---TTTHHHHHHHHHHHHHHHHHHIIIII--

pLDDT: mean 89.01, std 9.81, range [42.81, 97.38]